Protein AF-A0A634Z3M3-F1 (afdb_monomer_lite)

Structure (mmCIF, N/CA/C/O backbone):
data_AF-A0A634Z3M3-F1
#
_entry.id   AF-A0A634Z3M3-F1
#
loop_
_atom_site.group_PDB
_atom_site.id
_atom_site.type_symbol
_atom_site.label_atom_id
_atom_site.label_alt_id
_atom_site.label_comp_id
_atom_site.label_asym_id
_atom_site.label_entity_id
_atom_site.label_seq_id
_atom_site.pdbx_PDB_ins_code
_atom_site.Cartn_x
_atom_site.Cartn_y
_atom_site.Cartn_z
_atom_site.occupancy
_atom_site.B_iso_or_equiv
_atom_site.auth_seq_id
_atom_site.auth_comp_id
_atom_site.auth_asym_id
_atom_site.auth_atom_id
_atom_site.pdbx_PDB_model_num
ATOM 1 N N . MET A 1 1 ? -13.892 -15.313 26.493 1.00 49.00 1 MET A N 1
ATOM 2 C CA . MET A 1 1 ? -13.063 -14.855 25.346 1.00 49.00 1 MET A CA 1
ATOM 3 C C . MET A 1 1 ? -13.902 -14.106 24.324 1.00 49.00 1 MET A C 1
ATOM 5 O O . MET A 1 1 ? -13.502 -13.008 23.967 1.00 49.00 1 MET A O 1
ATOM 9 N N . ALA A 1 2 ? -15.072 -14.634 23.944 1.00 54.19 2 ALA A N 1
ATOM 10 C CA . ALA A 1 2 ? -16.055 -13.935 23.111 1.00 54.19 2 ALA A CA 1
ATOM 11 C C . ALA A 1 2 ? -16.418 -12.531 23.640 1.00 54.19 2 ALA A C 1
ATOM 13 O O . ALA A 1 2 ? -16.373 -11.585 22.869 1.00 54.19 2 ALA A O 1
ATOM 14 N N . ASP A 1 3 ? -16.624 -12.354 24.953 1.00 55.69 3 ASP A N 1
ATOM 15 C CA . ASP A 1 3 ? -16.906 -11.023 25.529 1.00 55.69 3 ASP A CA 1
ATOM 16 C C . ASP A 1 3 ? -15.761 -10.019 25.373 1.00 55.69 3 ASP A C 1
ATOM 18 O O . ASP A 1 3 ? -15.998 -8.845 25.122 1.00 55.69 3 ASP A O 1
ATOM 22 N N . LYS A 1 4 ? -14.499 -10.462 25.463 1.00 56.59 4 LYS A N 1
ATOM 23 C CA . LYS A 1 4 ? -13.345 -9.572 25.243 1.00 56.59 4 LYS A CA 1
ATOM 24 C C . LYS A 1 4 ? -13.248 -9.142 23.782 1.00 56.59 4 LYS A C 1
ATOM 26 O O . LYS A 1 4 ? -12.873 -8.008 23.512 1.00 56.59 4 LYS A O 1
ATOM 31 N N . ILE A 1 5 ? -13.592 -10.042 22.862 1.00 58.69 5 ILE A N 1
ATOM 32 C CA . ILE A 1 5 ? -13.634 -9.764 21.424 1.00 58.69 5 ILE A CA 1
ATOM 33 C C . ILE A 1 5 ? -14.813 -8.837 21.105 1.00 58.69 5 ILE A C 1
ATOM 35 O O . ILE A 1 5 ? -14.631 -7.898 20.340 1.00 58.69 5 ILE A O 1
ATOM 39 N N . LYS A 1 6 ? -15.976 -9.033 21.741 1.00 57.53 6 LYS A N 1
ATOM 40 C CA . LYS A 1 6 ? -17.147 -8.152 21.628 1.00 57.53 6 LYS A CA 1
ATOM 41 C C . LYS A 1 6 ? -16.838 -6.739 22.125 1.00 57.53 6 LYS A C 1
ATOM 43 O O . LYS A 1 6 ? -17.029 -5.793 21.376 1.00 57.53 6 LYS A O 1
ATOM 48 N N . ILE A 1 7 ? -16.271 -6.605 23.327 1.00 62.94 7 ILE A N 1
ATOM 49 C CA . ILE A 1 7 ? -15.861 -5.310 23.898 1.00 62.94 7 ILE A CA 1
ATOM 50 C C . ILE A 1 7 ? -14.789 -4.643 23.025 1.00 62.94 7 ILE A C 1
ATOM 52 O O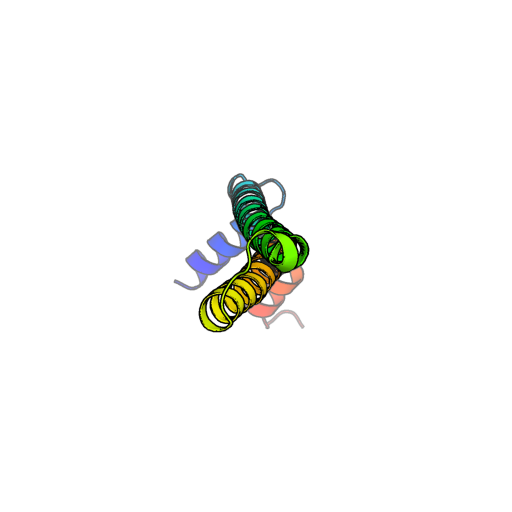 . ILE A 1 7 ? -14.813 -3.432 22.817 1.00 62.94 7 ILE A O 1
ATOM 56 N N . PHE A 1 8 ? -13.850 -5.424 22.480 1.00 59.69 8 PHE A N 1
ATOM 57 C CA . PHE A 1 8 ? -12.850 -4.907 21.551 1.00 59.69 8 PHE A CA 1
ATOM 58 C C . PHE A 1 8 ? -13.506 -4.394 20.264 1.00 59.69 8 PHE A C 1
ATOM 60 O O . PHE A 1 8 ? -13.272 -3.245 19.911 1.00 59.69 8 PHE A O 1
ATOM 67 N N . LEU A 1 9 ? -14.371 -5.180 19.617 1.00 58.34 9 LEU A N 1
ATOM 68 C CA . LEU A 1 9 ? -15.112 -4.788 18.412 1.00 58.34 9 LEU A CA 1
ATOM 69 C C . LEU A 1 9 ? -15.999 -3.558 18.648 1.00 58.34 9 LEU A C 1
ATOM 71 O O . LEU A 1 9 ? -15.922 -2.616 17.868 1.00 58.34 9 LEU A O 1
ATOM 75 N N . GLU A 1 10 ? -16.748 -3.502 19.752 1.00 58.91 10 GLU A N 1
ATOM 76 C CA . GLU A 1 10 ? -17.524 -2.316 20.149 1.00 58.91 10 GLU A CA 1
ATOM 77 C C . GLU A 1 10 ? -16.625 -1.084 20.318 1.00 58.91 10 GLU A C 1
ATOM 79 O O . GLU A 1 10 ? -16.972 0.002 19.854 1.00 58.91 10 GLU A O 1
ATOM 84 N N . SER A 1 11 ? -15.428 -1.250 20.896 1.00 55.06 11 SER A N 1
ATOM 85 C CA . SER A 1 11 ? -14.451 -0.160 21.004 1.00 55.06 11 SER A CA 1
ATOM 86 C C . SER A 1 11 ? -13.890 0.297 19.650 1.00 55.06 11 SER A C 1
ATOM 88 O O . SER A 1 11 ? -13.418 1.427 19.548 1.00 55.06 11 SER A O 1
ATOM 90 N N . LEU A 1 12 ? -13.908 -0.551 18.616 1.00 53.53 12 LEU A N 1
ATOM 91 C CA . LEU A 1 12 ? -13.465 -0.194 17.262 1.00 53.53 12 LEU A CA 1
ATOM 92 C C . LEU A 1 12 ? -14.579 0.482 16.450 1.00 53.53 12 LEU A C 1
ATOM 94 O O . LEU A 1 12 ? -14.290 1.361 15.635 1.00 53.53 12 LEU A O 1
ATOM 98 N N . THR A 1 13 ? -15.828 0.091 16.704 1.00 52.94 13 THR A N 1
ATOM 99 C CA . THR A 1 13 ? -17.038 0.606 16.053 1.00 52.94 13 THR A CA 1
ATOM 100 C C . THR A 1 13 ? -17.463 1.981 16.564 1.00 52.94 13 THR A C 1
ATOM 102 O O . THR A 1 13 ? -18.070 2.749 15.820 1.00 52.94 13 THR A O 1
ATOM 105 N N . ASP A 1 14 ? -17.164 2.320 17.819 1.00 55.44 14 ASP A N 1
ATOM 106 C CA . ASP A 1 14 ? -17.522 3.625 18.373 1.00 55.44 14 ASP A CA 1
ATOM 107 C C . ASP A 1 14 ? -16.663 4.736 17.727 1.00 55.44 14 ASP A C 1
ATOM 109 O O . ASP A 1 14 ? -15.466 4.859 18.002 1.00 55.44 14 ASP A O 1
ATOM 113 N N . GLU A 1 15 ? -17.258 5.535 16.828 1.00 51.94 15 GLU A N 1
ATOM 114 C CA . GLU A 1 15 ? -16.575 6.554 16.002 1.00 51.94 15 GLU A CA 1
ATOM 115 C C . GLU A 1 15 ? -15.839 7.632 16.828 1.00 51.94 15 GLU A C 1
ATOM 117 O O . GLU A 1 15 ? -14.944 8.303 16.307 1.00 51.94 15 GLU A O 1
ATOM 122 N N . ASN A 1 16 ? -16.161 7.773 18.120 1.00 50.47 16 ASN A N 1
ATOM 123 C CA . ASN A 1 16 ? -15.501 8.694 19.054 1.00 50.47 16 ASN A CA 1
ATOM 1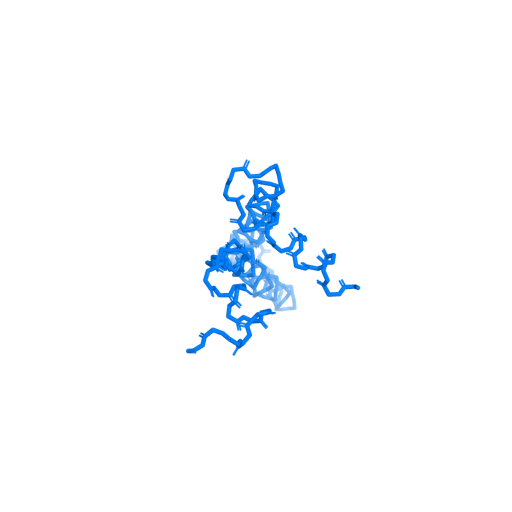24 C C . ASN A 1 16 ? -14.405 8.047 19.917 1.00 50.47 16 ASN A C 1
ATOM 126 O O . ASN A 1 16 ? -13.747 8.737 20.703 1.00 50.47 16 ASN A O 1
ATOM 130 N N . SER A 1 17 ? -14.173 6.739 19.792 1.00 56.44 17 SER A N 1
ATOM 131 C CA . SER A 1 17 ? -13.135 6.060 20.560 1.00 56.44 17 SER A CA 1
ATOM 132 C C . SER A 1 17 ? -11.738 6.371 20.005 1.00 56.44 17 SER A C 1
ATOM 134 O O . SER A 1 17 ? -11.501 6.475 18.796 1.00 56.44 17 SER A O 1
ATOM 136 N N . LYS A 1 18 ? -10.759 6.459 20.913 1.00 60.50 18 LYS A N 1
ATOM 137 C CA . LYS A 1 18 ? -9.333 6.625 20.580 1.00 60.50 18 LYS A CA 1
ATOM 138 C C . LYS A 1 18 ? -8.828 5.512 19.641 1.00 60.50 18 LYS A C 1
ATOM 140 O O . LYS A 1 18 ? -7.918 5.744 18.849 1.00 60.50 18 LYS A O 1
ATOM 145 N N . ASN A 1 19 ? -9.452 4.332 19.696 1.00 62.50 19 ASN A N 1
ATOM 146 C CA . ASN A 1 19 ? -9.112 3.166 18.885 1.00 62.50 19 ASN A CA 1
ATOM 147 C C . ASN A 1 19 ? -9.643 3.260 17.447 1.00 62.50 19 ASN A C 1
ATOM 149 O O . ASN A 1 19 ? -8.888 2.980 16.517 1.00 62.50 19 ASN A O 1
ATOM 153 N N . SER A 1 20 ? -10.883 3.716 17.243 1.00 60.34 20 SER A N 1
ATOM 154 C CA . SER A 1 20 ? -11.453 3.911 15.898 1.00 60.34 20 SER A CA 1
ATOM 155 C C . SER A 1 20 ? -10.656 4.953 15.099 1.00 60.34 20 SER A C 1
ATOM 157 O O . SER A 1 20 ? -10.283 4.745 13.938 1.00 60.34 20 SER A O 1
ATOM 159 N N . ARG A 1 21 ? -10.2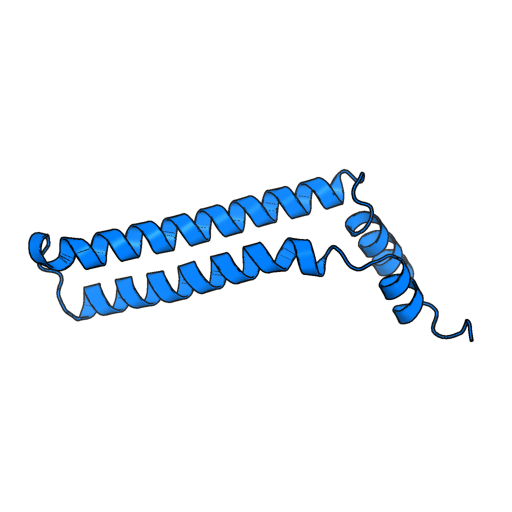58 6.045 15.768 1.00 65.62 21 ARG A N 1
ATOM 160 C CA . ARG A 1 21 ? -9.396 7.089 15.191 1.00 65.62 21 ARG A CA 1
ATOM 161 C C . ARG A 1 21 ? -8.007 6.562 14.813 1.00 65.62 21 ARG A C 1
ATOM 163 O O . ARG A 1 21 ? -7.491 6.916 13.753 1.00 65.62 21 ARG A O 1
ATOM 170 N N . ASN A 1 22 ? -7.430 5.688 15.638 1.00 68.88 22 ASN A N 1
ATOM 171 C CA . ASN A 1 22 ? -6.151 5.038 15.349 1.00 68.88 22 ASN A CA 1
ATOM 172 C C . ASN A 1 22 ? -6.244 4.078 14.158 1.00 68.88 22 ASN A C 1
ATOM 174 O O . ASN A 1 22 ? -5.373 4.126 13.294 1.00 68.88 22 ASN A O 1
ATOM 178 N N . ILE A 1 23 ? -7.298 3.263 14.052 1.00 69.19 23 ILE A N 1
ATOM 179 C CA . ILE A 1 23 ? -7.497 2.363 12.902 1.00 69.19 23 ILE A CA 1
ATOM 180 C C . ILE A 1 23 ? -7.636 3.155 11.607 1.00 69.19 23 ILE A C 1
ATOM 182 O O . ILE A 1 23 ? -7.007 2.813 10.607 1.00 69.19 23 ILE A O 1
ATOM 186 N N . LYS A 1 24 ? -8.408 4.246 11.625 1.00 69.94 24 LYS A N 1
ATOM 187 C CA . LYS A 1 24 ? -8.555 5.129 10.464 1.00 69.94 24 LYS A CA 1
ATOM 188 C C . LYS A 1 24 ? -7.225 5.778 10.068 1.00 69.94 24 LYS A C 1
ATOM 190 O O . LYS A 1 24 ? -6.924 5.861 8.882 1.00 69.94 24 LYS A O 1
ATOM 195 N N . SER A 1 25 ? -6.419 6.188 11.048 1.00 73.88 25 SER A N 1
ATOM 196 C CA . SER A 1 25 ? -5.083 6.752 10.819 1.00 73.88 25 SER A CA 1
ATOM 197 C C . SER A 1 25 ? -4.116 5.724 10.219 1.00 73.88 25 SER A C 1
ATOM 199 O O . SER A 1 25 ? -3.486 5.984 9.197 1.00 73.88 25 SER A O 1
ATOM 201 N N . VAL A 1 26 ? -4.055 4.515 10.787 1.00 77.44 26 VAL A N 1
ATOM 202 C CA . VAL A 1 26 ? -3.221 3.414 10.274 1.00 77.44 26 VAL A CA 1
ATOM 203 C C . VAL A 1 26 ? -3.663 2.998 8.871 1.00 77.44 26 VAL A C 1
ATOM 205 O O . VAL A 1 26 ? -2.826 2.818 7.992 1.00 77.44 26 VAL A O 1
ATOM 208 N N . SER A 1 27 ? -4.969 2.916 8.623 1.00 75.69 27 SER A N 1
ATOM 209 C CA . SER A 1 27 ? -5.515 2.676 7.286 1.00 75.69 27 SER A CA 1
ATOM 210 C C . SER A 1 27 ? -5.091 3.763 6.292 1.00 75.69 27 SER A C 1
ATOM 212 O O . SER A 1 27 ? -4.610 3.425 5.213 1.00 75.69 27 SER A O 1
ATOM 214 N N . MET A 1 28 ? -5.188 5.050 6.649 1.00 76.88 28 MET A N 1
ATOM 215 C CA . MET A 1 28 ? -4.716 6.141 5.785 1.00 76.88 28 MET A CA 1
ATOM 216 C C . MET A 1 28 ? -3.216 6.045 5.492 1.00 76.88 28 MET A C 1
ATOM 218 O O . MET A 1 28 ? -2.811 6.304 4.361 1.00 76.88 28 MET A O 1
ATOM 222 N N . LEU A 1 29 ? -2.397 5.635 6.464 1.00 82.31 29 LEU A N 1
ATOM 223 C CA . LEU A 1 29 ? -0.968 5.394 6.243 1.00 82.31 29 LEU A CA 1
ATOM 224 C C . LEU A 1 29 ? -0.730 4.243 5.257 1.00 82.31 29 LEU A C 1
ATOM 226 O O . LEU A 1 29 ? 0.087 4.380 4.349 1.00 82.31 29 LEU A O 1
ATOM 230 N N . ILE A 1 30 ? -1.468 3.137 5.386 1.00 82.31 30 ILE A N 1
ATOM 231 C CA . ILE A 1 30 ? -1.385 1.988 4.468 1.00 82.31 30 ILE A CA 1
ATOM 232 C C . ILE A 1 30 ? -1.811 2.394 3.049 1.00 82.31 30 ILE A C 1
ATOM 234 O O . ILE A 1 30 ? -1.126 2.060 2.083 1.00 82.31 30 ILE A O 1
ATOM 238 N N . VAL A 1 31 ? -2.894 3.168 2.917 1.00 83.06 31 VAL A N 1
ATOM 239 C CA . VAL A 1 31 ? -3.337 3.741 1.634 1.00 83.06 31 VAL A CA 1
ATOM 240 C C . VAL A 1 31 ? -2.261 4.652 1.045 1.00 83.06 31 VAL A C 1
ATOM 242 O O . VAL A 1 31 ? -1.963 4.550 -0.142 1.00 83.06 31 VAL A O 1
ATOM 245 N N . GLY A 1 32 ? -1.646 5.509 1.862 1.00 81.94 32 GLY A N 1
ATOM 246 C CA . GLY A 1 32 ? -0.566 6.399 1.436 1.00 81.94 32 GLY A CA 1
ATOM 247 C C . GLY A 1 32 ? 0.658 5.641 0.918 1.00 81.94 32 GLY A C 1
ATOM 248 O O . GLY A 1 32 ? 1.186 5.981 -0.138 1.00 81.94 32 GLY A O 1
ATOM 249 N N . LEU A 1 33 ? 1.070 4.574 1.609 1.00 84.94 33 LEU A N 1
ATOM 250 C CA . LEU A 1 33 ? 2.165 3.702 1.170 1.00 84.94 33 LEU A CA 1
ATOM 251 C C . LEU A 1 33 ? 1.835 2.986 -0.146 1.00 84.94 33 LEU A C 1
ATOM 253 O O . LEU A 1 33 ? 2.679 2.921 -1.042 1.00 84.94 33 LEU A O 1
ATOM 257 N N . GLY A 1 34 ? 0.605 2.488 -0.282 1.00 83.25 34 GLY A N 1
ATOM 258 C CA . GLY A 1 34 ? 0.122 1.875 -1.517 1.00 83.25 34 GLY A CA 1
ATOM 259 C C . GLY A 1 34 ? 0.132 2.858 -2.693 1.00 83.25 34 GLY A C 1
ATOM 260 O O . GLY A 1 34 ? 0.690 2.551 -3.747 1.00 83.25 34 GLY A O 1
ATOM 261 N N . LEU A 1 35 ? -0.391 4.071 -2.495 1.00 87.19 35 LEU A N 1
ATOM 262 C CA . LEU A 1 35 ? -0.393 5.135 -3.505 1.00 87.19 35 LEU A CA 1
ATOM 263 C C . LEU A 1 35 ? 1.016 5.572 -3.898 1.00 87.19 35 LEU A C 1
ATOM 265 O O . LEU A 1 35 ? 1.260 5.853 -5.072 1.00 87.19 35 LEU A O 1
ATOM 269 N N . TRP A 1 36 ? 1.947 5.612 -2.948 1.00 87.94 36 TRP A N 1
ATOM 270 C CA . TRP A 1 36 ? 3.342 5.942 -3.222 1.00 87.94 36 TRP A CA 1
ATOM 271 C C . TRP A 1 36 ? 4.008 4.887 -4.117 1.00 87.94 36 TRP A C 1
ATOM 273 O O . TRP A 1 36 ? 4.616 5.239 -5.127 1.00 87.94 36 TRP A O 1
ATOM 283 N N . LEU A 1 37 ? 3.807 3.598 -3.818 1.00 86.75 37 LEU A N 1
ATOM 284 C CA . LEU A 1 37 ? 4.272 2.474 -4.645 1.00 86.75 37 LEU A CA 1
ATOM 285 C C . LEU A 1 37 ? 3.677 2.497 -6.058 1.00 86.75 37 LEU A C 1
ATOM 287 O O . LEU A 1 37 ? 4.399 2.285 -7.037 1.00 86.75 37 LEU A O 1
ATOM 291 N N . VAL A 1 38 ? 2.376 2.779 -6.180 1.00 89.69 38 VAL A N 1
ATOM 292 C CA . VAL A 1 38 ? 1.706 2.910 -7.483 1.00 89.69 38 VAL A CA 1
ATOM 293 C C . VAL A 1 38 ? 2.278 4.091 -8.257 1.00 89.69 38 VAL A C 1
ATOM 295 O O . VAL A 1 38 ? 2.660 3.927 -9.411 1.00 89.69 38 VAL A O 1
ATOM 298 N N . SER A 1 39 ? 2.397 5.258 -7.623 1.00 88.12 39 SER A N 1
ATOM 299 C CA . SER A 1 39 ? 2.913 6.476 -8.258 1.00 88.12 39 SER A CA 1
ATOM 300 C C . SER A 1 39 ? 4.345 6.286 -8.750 1.00 88.12 39 SER A C 1
ATOM 302 O O . SER A 1 39 ? 4.640 6.604 -9.898 1.00 88.12 39 SER A O 1
ATOM 304 N N . TYR A 1 40 ? 5.214 5.701 -7.919 1.00 87.50 40 TYR A N 1
ATOM 305 C CA . TYR A 1 40 ? 6.582 5.360 -8.305 1.00 87.50 40 TYR A CA 1
ATOM 306 C C . TYR A 1 40 ? 6.598 4.439 -9.527 1.00 87.50 40 TYR A C 1
ATOM 308 O O . TYR A 1 40 ? 7.265 4.733 -10.515 1.00 87.50 40 TYR A O 1
ATOM 316 N N . SER A 1 41 ? 5.794 3.375 -9.498 1.00 87.19 41 SER A N 1
ATOM 317 C CA . SER A 1 41 ? 5.749 2.400 -10.587 1.00 87.19 41 SER A CA 1
ATOM 318 C C . SER A 1 41 ? 5.220 3.010 -11.891 1.00 87.19 41 SER A C 1
ATOM 320 O O . SER A 1 41 ? 5.785 2.760 -12.951 1.00 87.19 41 SER A O 1
ATOM 322 N N . VAL A 1 42 ? 4.183 3.854 -11.832 1.00 87.88 42 VAL A N 1
ATOM 323 C CA . VAL A 1 42 ? 3.645 4.570 -13.005 1.00 87.88 42 VAL A CA 1
ATOM 324 C C . VAL A 1 42 ? 4.689 5.513 -13.596 1.00 87.88 42 VAL A C 1
ATOM 326 O O . VAL A 1 42 ? 4.884 5.514 -14.810 1.00 87.88 42 VAL A O 1
ATOM 329 N N . ILE A 1 43 ? 5.394 6.278 -12.759 1.00 89.38 43 ILE A N 1
ATOM 330 C CA . ILE A 1 43 ? 6.472 7.167 -13.209 1.00 89.38 43 ILE A CA 1
ATOM 331 C C . ILE A 1 43 ? 7.571 6.339 -13.883 1.00 89.38 43 ILE A C 1
ATOM 333 O O . ILE A 1 43 ? 7.946 6.630 -15.015 1.00 89.38 43 ILE A O 1
ATOM 337 N N . SER A 1 44 ? 8.041 5.261 -13.255 1.00 86.56 44 SER A N 1
ATOM 338 C CA . SER A 1 44 ? 9.064 4.393 -13.847 1.00 86.56 44 SER A CA 1
ATOM 339 C C . SER A 1 44 ? 8.629 3.782 -15.184 1.00 86.56 44 SER A C 1
ATOM 341 O O . SER A 1 44 ? 9.452 3.666 -16.088 1.00 86.56 44 SER A O 1
ATOM 343 N N . ILE A 1 45 ? 7.344 3.448 -15.344 1.00 86.38 45 ILE A N 1
ATOM 344 C CA . ILE A 1 45 ? 6.796 2.934 -16.606 1.00 86.38 45 ILE A CA 1
ATOM 345 C C . ILE A 1 45 ? 6.773 4.022 -17.688 1.00 86.38 45 ILE A C 1
ATOM 347 O O . ILE A 1 45 ? 7.201 3.772 -18.814 1.00 86.38 45 ILE A O 1
ATOM 351 N N . LEU A 1 46 ? 6.308 5.229 -17.358 1.00 86.69 46 LEU A N 1
ATOM 352 C CA . LEU A 1 46 ? 6.221 6.352 -18.300 1.00 86.69 46 LEU A CA 1
ATOM 353 C C . LEU A 1 46 ? 7.602 6.822 -18.768 1.00 86.69 46 LEU A C 1
ATOM 355 O O . LEU A 1 46 ? 7.791 7.129 -19.943 1.00 86.69 46 LEU A O 1
ATOM 359 N N . PHE A 1 47 ? 8.582 6.827 -17.866 1.00 86.75 47 PHE A N 1
ATOM 360 C CA . PHE A 1 47 ? 9.963 7.189 -18.174 1.00 86.75 47 PHE A CA 1
ATOM 361 C C . PHE A 1 47 ? 10.812 5.996 -18.628 1.00 86.75 47 PHE A C 1
ATOM 363 O O . PHE A 1 47 ? 12.020 6.147 -18.807 1.00 86.75 47 PHE A O 1
ATOM 370 N N . ASN A 1 48 ? 10.217 4.826 -18.883 1.00 83.88 48 ASN A N 1
ATOM 371 C CA . ASN A 1 48 ? 10.962 3.665 -19.371 1.00 83.88 48 ASN A CA 1
ATOM 372 C C . ASN A 1 48 ? 11.705 3.971 -20.684 1.00 83.88 48 ASN A C 1
ATOM 374 O O . ASN A 1 48 ? 12.842 3.554 -20.867 1.00 83.88 48 ASN A O 1
ATOM 378 N N . SER A 1 49 ? 11.113 4.790 -21.562 1.00 75.56 49 SER A N 1
ATOM 379 C CA . SER A 1 49 ? 11.775 5.250 -22.792 1.00 75.56 49 SER A CA 1
ATOM 380 C C . SER A 1 49 ? 13.021 6.113 -22.539 1.00 75.56 49 SER A C 1
ATOM 382 O O . SER A 1 49 ? 13.828 6.272 -23.448 1.00 75.56 49 SER A O 1
ATOM 384 N N . TYR A 1 50 ? 13.159 6.697 -21.347 1.00 80.69 50 TYR A N 1
ATOM 385 C CA . TYR A 1 50 ? 14.284 7.549 -20.959 1.00 80.69 50 TYR A CA 1
ATOM 386 C C . TYR A 1 50 ? 15.361 6.767 -20.193 1.00 80.69 50 TYR A C 1
ATOM 388 O O . TYR A 1 50 ? 16.549 7.012 -20.372 1.00 80.69 50 TYR A O 1
ATOM 396 N N . PHE A 1 51 ? 14.950 5.812 -19.355 1.00 77.00 51 PHE A N 1
ATOM 397 C CA . PHE A 1 51 ? 15.859 4.981 -18.557 1.00 77.00 51 PHE A CA 1
ATOM 398 C C . PHE A 1 51 ? 16.312 3.698 -19.263 1.00 77.00 51 PHE A C 1
ATOM 400 O O . PHE A 1 51 ? 17.318 3.120 -18.860 1.00 77.00 51 PHE A O 1
ATOM 407 N N . GLY A 1 52 ? 15.593 3.256 -20.300 1.00 83.75 52 GLY A N 1
ATOM 408 C CA . GLY A 1 52 ? 15.921 2.057 -21.068 1.00 83.75 52 GLY A CA 1
ATOM 409 C C . GLY A 1 52 ? 15.899 0.784 -20.222 1.00 83.75 52 GLY A C 1
ATOM 410 O O . GLY A 1 52 ? 16.841 0.000 -20.296 1.00 83.75 52 GLY A O 1
ATOM 411 N N . PHE A 1 53 ? 14.877 0.586 -19.379 1.00 84.38 53 PHE A N 1
ATOM 412 C CA . PHE A 1 53 ? 14.839 -0.592 -18.513 1.00 84.38 53 PHE A CA 1
ATOM 413 C C . PHE A 1 53 ? 14.638 -1.877 -19.321 1.00 84.38 53 PHE A C 1
ATOM 415 O O . PHE A 1 53 ? 13.754 -1.973 -20.176 1.00 84.38 53 PHE A O 1
ATOM 422 N N . ASP A 1 54 ? 15.417 -2.899 -18.971 1.00 86.88 54 ASP A N 1
ATOM 423 C CA . ASP A 1 54 ? 15.249 -4.247 -19.501 1.00 86.88 54 ASP A CA 1
ATOM 424 C C . ASP A 1 54 ? 13.902 -4.863 -19.100 1.00 86.88 54 ASP A C 1
ATOM 426 O O . ASP A 1 54 ? 13.296 -4.527 -18.075 1.00 86.88 54 ASP A O 1
ATOM 430 N N . SER A 1 55 ? 13.458 -5.845 -19.889 1.00 85.62 55 SER A N 1
ATOM 431 C CA . SER A 1 55 ? 12.177 -6.538 -19.689 1.00 85.62 55 SER A CA 1
ATOM 432 C C . SER A 1 55 ? 12.009 -7.152 -18.290 1.00 85.62 55 SER A C 1
ATOM 434 O O . SER A 1 55 ? 10.908 -7.112 -17.738 1.00 85.62 55 SER A O 1
ATOM 436 N N . ASP A 1 56 ? 13.086 -7.653 -17.673 1.00 89.38 56 ASP A N 1
ATOM 437 C CA . ASP A 1 56 ? 13.051 -8.219 -16.315 1.00 89.38 56 ASP A CA 1
ATOM 438 C C . ASP A 1 56 ? 12.814 -7.142 -15.239 1.00 89.38 56 ASP A C 1
ATOM 440 O O . ASP A 1 56 ? 12.038 -7.330 -14.296 1.00 89.38 56 ASP A O 1
ATOM 444 N N . VAL A 1 57 ? 13.426 -5.965 -15.399 1.00 86.38 57 VAL A N 1
ATOM 445 C CA . VAL A 1 57 ? 13.234 -4.823 -14.491 1.00 86.38 57 VAL A CA 1
ATOM 446 C C . VAL A 1 57 ? 11.817 -4.276 -14.634 1.00 86.38 57 VAL A C 1
ATOM 448 O O . VAL A 1 57 ? 11.134 -4.042 -13.634 1.00 86.38 57 VAL A O 1
ATOM 451 N N . MET A 1 58 ? 11.330 -4.171 -15.868 1.00 87.62 58 MET A N 1
ATOM 452 C CA . MET A 1 58 ? 9.966 -3.738 -16.150 1.00 87.62 58 MET A CA 1
ATOM 453 C C . MET A 1 58 ? 8.922 -4.709 -15.579 1.00 87.62 58 MET A C 1
ATOM 455 O 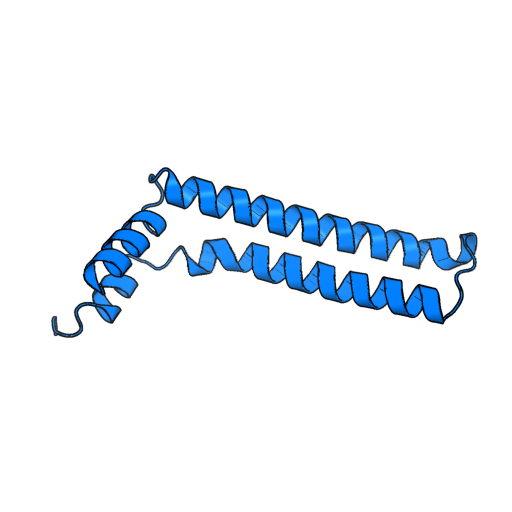O . MET A 1 58 ? 7.919 -4.282 -15.004 1.00 87.62 58 MET A O 1
ATOM 459 N N . GLY A 1 59 ? 9.190 -6.018 -15.637 1.00 88.50 59 GLY A N 1
ATOM 460 C CA . GLY A 1 59 ? 8.366 -7.041 -14.992 1.00 88.50 59 GLY A CA 1
ATOM 461 C C . GLY A 1 59 ? 8.286 -6.878 -13.468 1.00 88.50 59 GLY A C 1
ATOM 462 O O . GLY A 1 59 ? 7.215 -7.058 -12.881 1.00 88.50 59 GLY A O 1
ATOM 463 N N . LYS A 1 60 ? 9.383 -6.481 -12.811 1.00 90.88 60 LYS A N 1
ATOM 464 C CA . LYS A 1 60 ? 9.407 -6.197 -11.362 1.00 90.88 60 LYS A CA 1
ATOM 465 C C . LYS A 1 60 ? 8.637 -4.924 -11.014 1.00 90.88 60 LYS A C 1
ATOM 467 O O . LYS A 1 60 ? 7.853 -4.947 -10.066 1.00 90.88 60 LYS A O 1
ATOM 472 N N . ILE A 1 61 ? 8.792 -3.858 -11.801 1.00 89.00 61 ILE A N 1
ATOM 473 C CA . ILE A 1 61 ? 8.044 -2.600 -11.632 1.00 89.00 61 ILE A CA 1
ATOM 474 C C . ILE A 1 61 ? 6.538 -2.847 -11.793 1.00 89.00 61 ILE A C 1
ATOM 476 O O . ILE A 1 61 ? 5.738 -2.384 -10.983 1.00 89.00 61 ILE A O 1
ATOM 480 N N . PHE A 1 62 ? 6.137 -3.649 -12.781 1.00 87.75 62 PHE A N 1
ATOM 481 C CA . PHE A 1 62 ? 4.732 -4.006 -12.968 1.00 87.75 62 PHE A CA 1
ATOM 482 C C . PHE A 1 62 ? 4.169 -4.802 -11.780 1.00 87.75 62 PHE A C 1
ATOM 484 O O . PHE A 1 62 ? 3.064 -4.530 -11.312 1.00 87.75 62 PHE A O 1
ATOM 491 N N . ARG A 1 63 ? 4.936 -5.746 -11.219 1.00 89.00 63 ARG A N 1
ATOM 492 C CA . ARG A 1 63 ? 4.534 -6.450 -9.987 1.00 89.00 63 ARG A CA 1
ATOM 493 C C . ARG A 1 63 ? 4.406 -5.497 -8.798 1.00 89.00 63 ARG A C 1
ATOM 495 O O . ARG A 1 63 ? 3.451 -5.628 -8.037 1.00 89.00 63 ARG A O 1
ATOM 502 N N . MET A 1 64 ? 5.315 -4.532 -8.652 1.00 86.19 64 MET A N 1
ATOM 503 C CA . MET A 1 64 ? 5.217 -3.499 -7.613 1.00 86.19 64 MET A CA 1
ATOM 504 C C . MET A 1 64 ? 3.961 -2.639 -7.773 1.00 86.19 64 MET A C 1
ATOM 506 O O . MET A 1 64 ? 3.305 -2.358 -6.773 1.00 86.19 64 MET A O 1
ATOM 510 N N . LEU A 1 65 ? 3.572 -2.299 -9.005 1.00 89.69 65 LEU A N 1
AT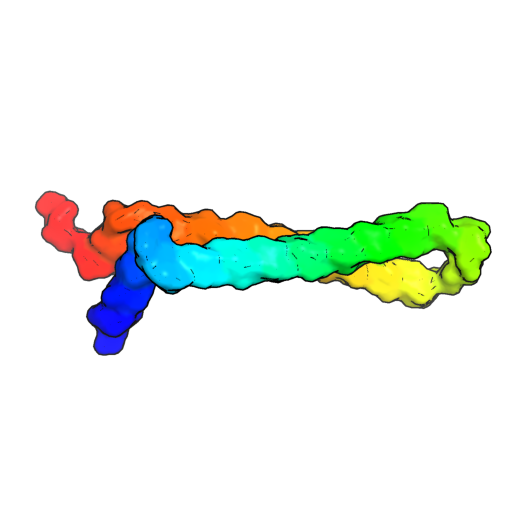OM 511 C CA . LEU A 1 65 ? 2.325 -1.587 -9.291 1.00 89.69 65 LEU A CA 1
ATOM 512 C C . LEU A 1 65 ? 1.097 -2.385 -8.831 1.00 89.69 65 LEU A C 1
ATOM 514 O O . LEU A 1 65 ? 0.234 -1.843 -8.142 1.00 89.69 65 LEU A O 1
ATOM 518 N N . VAL A 1 66 ? 1.035 -3.679 -9.162 1.00 89.56 66 VAL A N 1
ATOM 519 C CA . VAL A 1 66 ? -0.069 -4.564 -8.748 1.00 89.56 66 VAL A CA 1
ATOM 520 C C . VAL A 1 66 ? -0.127 -4.697 -7.223 1.00 89.56 66 VAL A C 1
ATOM 522 O O . VAL A 1 66 ? -1.203 -4.586 -6.635 1.00 89.56 66 VAL A O 1
ATOM 525 N N . ILE A 1 67 ? 1.023 -4.880 -6.567 1.00 88.44 67 ILE A N 1
ATOM 526 C CA . ILE A 1 67 ? 1.113 -4.965 -5.103 1.00 88.44 67 ILE A CA 1
ATOM 527 C C . ILE A 1 67 ? 0.685 -3.642 -4.456 1.00 88.44 67 ILE A C 1
ATOM 529 O O . ILE A 1 67 ? -0.130 -3.651 -3.535 1.00 88.44 67 ILE A O 1
ATOM 533 N N . GLY A 1 68 ? 1.174 -2.504 -4.954 1.00 84.62 68 GLY A N 1
ATOM 534 C CA . GLY A 1 68 ? 0.795 -1.174 -4.475 1.00 84.62 68 GLY A CA 1
ATOM 535 C C . GLY A 1 68 ? -0.705 -0.916 -4.621 1.00 84.62 68 GLY A C 1
ATOM 536 O O . GLY A 1 68 ? -1.346 -0.445 -3.680 1.00 84.62 68 GLY A O 1
ATOM 537 N N . GLY A 1 69 ? -1.294 -1.306 -5.754 1.00 85.25 69 GLY A N 1
ATOM 538 C CA . GLY A 1 69 ? -2.740 -1.259 -5.972 1.00 85.25 69 GLY A CA 1
ATOM 539 C C . GLY A 1 69 ? -3.512 -2.120 -4.968 1.00 85.25 69 GLY A C 1
ATOM 540 O O . GLY A 1 69 ? -4.461 -1.640 -4.348 1.00 85.25 69 GLY A O 1
ATOM 541 N N . GLY A 1 70 ? -3.063 -3.357 -4.730 1.00 87.00 70 GLY A N 1
ATOM 542 C CA . GLY A 1 70 ? -3.656 -4.257 -3.735 1.00 87.00 70 GLY A CA 1
ATOM 543 C C . GLY A 1 70 ? -3.591 -3.710 -2.306 1.00 87.00 70 GLY A C 1
ATOM 544 O O . GLY A 1 70 ? -4.593 -3.728 -1.593 1.00 87.00 70 GLY A O 1
ATOM 545 N N . ILE A 1 71 ? -2.447 -3.155 -1.899 1.00 85.56 71 ILE A N 1
ATOM 546 C CA . ILE A 1 71 ? -2.266 -2.518 -0.582 1.00 85.56 71 ILE A CA 1
ATOM 547 C C . ILE A 1 71 ? -3.192 -1.307 -0.431 1.00 85.56 71 ILE A C 1
ATOM 549 O O . ILE A 1 71 ? -3.804 -1.125 0.620 1.00 85.56 71 ILE A O 1
ATOM 553 N N . THR A 1 72 ? -3.338 -0.507 -1.488 1.00 84.00 72 THR A N 1
ATOM 554 C CA . THR A 1 72 ? -4.216 0.672 -1.495 1.00 84.00 72 THR A CA 1
ATOM 555 C C . THR A 1 72 ? -5.680 0.274 -1.304 1.00 84.00 72 THR A C 1
ATOM 557 O O . THR A 1 72 ? -6.385 0.891 -0.506 1.00 84.00 72 THR A O 1
ATOM 560 N N . LEU A 1 73 ? -6.131 -0.782 -1.991 1.00 83.81 73 LEU A N 1
ATOM 561 C CA . LEU A 1 73 ? -7.487 -1.327 -1.858 1.00 83.81 73 LEU A CA 1
ATOM 562 C C . LEU A 1 73 ? -7.736 -1.928 -0.470 1.00 83.81 73 LEU A C 1
ATOM 564 O O . LEU A 1 73 ? -8.765 -1.665 0.144 1.00 83.81 73 LEU A O 1
ATOM 568 N N . LEU A 1 74 ? -6.786 -2.696 0.068 1.00 82.69 74 LEU A N 1
ATOM 569 C CA . LEU A 1 74 ? -6.892 -3.224 1.431 1.00 82.69 74 LEU A CA 1
ATOM 570 C C . LEU A 1 74 ? -6.962 -2.089 2.454 1.00 82.69 74 LEU A C 1
ATOM 572 O O . LEU A 1 74 ? -7.838 -2.081 3.322 1.00 82.69 74 LEU A O 1
ATOM 576 N N . GLY A 1 75 ? -6.091 -1.090 2.313 1.00 76.38 75 GLY A N 1
ATOM 577 C CA . GLY A 1 75 ? -6.087 0.098 3.151 1.00 76.38 75 GLY A CA 1
ATOM 578 C C . GLY A 1 75 ? -7.409 0.862 3.086 1.00 76.38 75 GLY A C 1
ATOM 579 O O . GLY A 1 75 ? -7.885 1.293 4.130 1.00 76.38 75 GLY A O 1
ATOM 580 N N . SER A 1 76 ? -8.040 0.988 1.915 1.00 77.50 76 SER A N 1
ATOM 581 C CA . SER A 1 76 ? -9.295 1.737 1.749 1.00 77.50 76 SER A CA 1
ATOM 582 C C . SER A 1 76 ? -10.538 0.982 2.230 1.00 77.50 76 SER A C 1
ATOM 584 O O . SER A 1 76 ? -11.487 1.613 2.696 1.00 77.50 76 SER A O 1
ATOM 586 N N . ILE A 1 77 ? -10.526 -0.354 2.184 1.00 78.12 77 ILE A N 1
ATOM 587 C CA . ILE A 1 77 ? -11.610 -1.211 2.694 1.00 78.12 77 ILE A CA 1
ATOM 588 C C . ILE A 1 77 ? -11.554 -1.330 4.224 1.00 78.12 77 ILE A C 1
ATOM 590 O O . ILE A 1 77 ? -12.590 -1.471 4.875 1.00 78.12 77 ILE A O 1
ATOM 594 N N . THR A 1 78 ? -10.361 -1.215 4.817 1.00 72.06 78 THR A N 1
ATOM 595 C CA . THR A 1 78 ? -10.133 -1.371 6.264 1.00 72.06 78 THR A CA 1
ATOM 596 C C . THR A 1 78 ? -11.090 -0.513 7.123 1.00 72.06 78 THR A C 1
ATOM 598 O O . THR A 1 78 ? -11.783 -1.078 7.966 1.00 72.06 78 THR A O 1
ATOM 601 N N . PRO A 1 79 ? -11.257 0.810 6.913 1.00 64.62 79 PRO A N 1
ATOM 602 C CA . PRO A 1 79 ? -12.185 1.631 7.697 1.00 64.62 79 PRO A CA 1
ATOM 603 C C . PRO A 1 79 ? -13.649 1.230 7.520 1.00 64.62 79 PRO A C 1
ATOM 605 O O . PRO A 1 79 ? -14.450 1.434 8.426 1.00 64.62 79 PRO A O 1
ATOM 608 N N . TRP A 1 80 ? -14.008 0.684 6.356 1.00 65.94 80 TRP A N 1
ATOM 609 C CA . TRP A 1 80 ? -15.369 0.251 6.058 1.00 65.94 80 TRP A CA 1
ATOM 610 C C . TRP A 1 80 ? -15.698 -1.070 6.763 1.00 65.94 80 TRP A C 1
ATOM 612 O O . TRP A 1 80 ? -16.760 -1.192 7.362 1.00 65.94 80 TRP A O 1
ATOM 622 N N . MET A 1 81 ? -14.746 -2.010 6.811 1.00 64.75 81 MET A N 1
ATOM 623 C CA . MET A 1 81 ? -14.857 -3.241 7.606 1.00 64.75 81 MET A CA 1
ATOM 624 C C . MET A 1 81 ? -15.010 -2.984 9.110 1.00 64.75 81 MET A C 1
ATOM 626 O O . MET A 1 81 ? -15.668 -3.766 9.789 1.00 64.75 81 MET A O 1
ATOM 630 N N . PHE A 1 82 ? -14.400 -1.918 9.634 1.00 60.12 82 PHE A N 1
ATOM 631 C CA . PHE A 1 82 ? -14.499 -1.552 11.053 1.00 60.12 82 PHE A CA 1
ATOM 632 C C . PHE A 1 82 ? -15.665 -0.603 11.365 1.00 60.12 82 PHE A C 1
ATOM 634 O O . PHE A 1 82 ? -16.002 -0.417 12.529 1.00 60.12 82 PHE A O 1
ATOM 641 N N . ARG A 1 83 ? -16.356 -0.085 10.342 1.00 59.31 83 ARG A N 1
ATOM 642 C CA . ARG A 1 83 ? -17.677 0.555 10.455 1.00 59.31 83 ARG A CA 1
ATOM 643 C C . ARG A 1 83 ? -18.806 -0.483 10.478 1.00 59.31 83 ARG A C 1
ATOM 645 O O . ARG A 1 83 ? -19.851 -0.287 9.864 1.00 59.31 83 ARG A O 1
ATOM 652 N N . GLN A 1 84 ? -18.610 -1.609 11.165 1.00 55.81 84 GLN A N 1
ATOM 653 C CA . GLN A 1 84 ? -19.720 -2.526 11.409 1.00 55.81 84 GLN A CA 1
ATOM 654 C C . GLN A 1 84 ? -20.709 -1.835 12.335 1.00 55.81 84 GLN A C 1
ATOM 656 O O . GLN A 1 84 ? -20.403 -1.606 13.498 1.00 55.81 84 GLN A O 1
ATOM 661 N N . ASP A 1 85 ? -21.867 -1.482 11.784 1.00 52.31 85 ASP A N 1
ATOM 662 C CA . ASP A 1 85 ? -22.989 -0.869 12.485 1.00 52.31 85 ASP A CA 1
ATOM 663 C C . ASP A 1 85 ? -23.281 -1.624 13.796 1.00 52.31 85 ASP A C 1
ATOM 665 O O . ASP A 1 85 ? -23.200 -2.858 13.812 1.00 52.31 85 ASP A O 1
ATOM 669 N N . LYS A 1 86 ? -23.632 -0.927 14.888 1.00 52.56 86 LYS A N 1
ATOM 670 C CA . LYS A 1 86 ? -23.915 -1.564 16.198 1.00 52.56 86 LYS A CA 1
ATOM 671 C C . LYS A 1 86 ? -24.937 -2.701 16.061 1.00 52.56 86 LYS A C 1
ATOM 673 O O . LYS A 1 86 ? -24.782 -3.748 16.682 1.00 52.56 86 LYS A O 1
ATOM 678 N N . ASN A 1 87 ? -25.892 -2.538 15.143 1.00 52.12 87 ASN A N 1
ATOM 679 C CA . ASN A 1 87 ? -26.893 -3.543 14.783 1.00 52.12 87 ASN A CA 1
ATOM 680 C C . ASN A 1 87 ? -26.300 -4.844 14.212 1.00 52.12 87 ASN A C 1
ATOM 682 O O . ASN A 1 87 ? -26.858 -5.917 14.418 1.00 52.12 87 ASN A O 1
ATOM 686 N N . THR A 1 88 ? -25.170 -4.774 13.507 1.00 54.31 88 THR A N 1
ATOM 687 C CA . THR A 1 88 ? -24.491 -5.949 12.938 1.00 54.31 88 THR A CA 1
ATOM 688 C C . THR A 1 88 ? -23.759 -6.731 14.027 1.00 54.31 88 THR A C 1
ATOM 690 O O . THR A 1 88 ? -23.815 -7.958 14.053 1.00 54.31 88 THR A O 1
ATOM 693 N N . ILE A 1 89 ? -23.117 -6.031 14.967 1.00 58.09 89 ILE A N 1
ATOM 694 C CA . ILE A 1 89 ? -22.439 -6.658 16.111 1.00 58.09 89 ILE A CA 1
ATOM 695 C C . ILE A 1 89 ? -23.461 -7.316 17.044 1.00 58.09 89 ILE A C 1
ATOM 697 O O . ILE A 1 89 ? -23.252 -8.459 17.461 1.00 58.09 89 ILE A O 1
ATOM 701 N N . ASP A 1 90 ? -24.589 -6.653 17.309 1.00 53.12 90 ASP A N 1
ATOM 702 C CA . ASP A 1 90 ? -25.684 -7.241 18.086 1.00 53.12 90 ASP A CA 1
ATOM 703 C C . ASP A 1 90 ? -26.341 -8.430 17.371 1.00 53.12 90 ASP A C 1
ATOM 705 O O . ASP A 1 90 ? -26.621 -9.436 18.018 1.00 53.12 90 ASP A O 1
ATOM 709 N N . ALA A 1 91 ? -26.505 -8.395 16.043 1.00 57.91 91 ALA A N 1
ATOM 710 C CA . ALA A 1 91 ? -27.032 -9.533 15.283 1.00 57.91 91 ALA A CA 1
ATOM 711 C C . ALA A 1 91 ? -26.098 -10.760 15.294 1.00 57.91 91 ALA A C 1
ATOM 713 O O . ALA A 1 91 ? -26.571 -11.897 15.304 1.00 57.91 91 ALA A O 1
ATOM 714 N N . ILE A 1 92 ? -24.776 -10.550 15.309 1.00 59.44 92 ILE A N 1
ATOM 715 C CA . ILE A 1 92 ? -23.777 -11.632 15.342 1.00 59.44 92 ILE A CA 1
ATOM 716 C C . ILE A 1 92 ? -23.652 -12.238 16.749 1.00 59.44 92 ILE A C 1
ATOM 718 O O . ILE A 1 92 ? -23.500 -13.453 16.881 1.00 59.44 92 ILE A O 1
ATOM 722 N N . TYR A 1 93 ? -23.716 -11.416 17.802 1.00 54.69 93 TYR A N 1
ATOM 723 C CA . TYR A 1 93 ? -23.479 -11.858 19.184 1.00 54.69 93 TYR A CA 1
ATOM 724 C C . TYR A 1 93 ? -24.750 -12.096 20.012 1.00 54.69 93 TYR A C 1
ATOM 726 O O . TYR A 1 93 ? -24.660 -12.702 21.081 1.00 54.69 93 TYR A O 1
ATOM 734 N N . ASN A 1 94 ? -25.926 -11.677 19.542 1.00 50.69 94 ASN A N 1
ATOM 735 C CA . ASN A 1 94 ? -27.209 -11.960 20.180 1.00 50.69 94 ASN A CA 1
ATOM 736 C C . ASN A 1 94 ? -28.282 -12.365 19.147 1.00 50.69 94 ASN A C 1
ATOM 738 O O . ASN A 1 94 ? -29.202 -11.599 18.864 1.00 50.69 94 ASN A O 1
ATOM 742 N N . PRO A 1 95 ? -28.239 -13.601 18.615 1.00 52.81 95 PRO A N 1
ATOM 743 C CA . PRO A 1 95 ? -29.214 -14.076 17.628 1.00 52.81 95 PRO A CA 1
ATOM 744 C C . PRO A 1 95 ? -30.636 -14.293 18.193 1.00 52.81 95 PRO A C 1
ATOM 746 O O . PRO A 1 95 ? -31.479 -14.875 17.512 1.00 52.81 95 PRO A O 1
ATOM 749 N N . LYS A 1 96 ? -30.919 -13.891 19.443 1.00 46.91 96 LYS A N 1
ATOM 750 C CA . LYS A 1 96 ? -32.145 -14.238 20.185 1.00 46.91 96 LYS A CA 1
ATOM 751 C C . LYS A 1 96 ? -33.146 -13.098 20.401 1.00 46.91 96 LYS A C 1
ATOM 753 O O . LYS A 1 96 ? -34.058 -13.272 21.202 1.00 46.91 96 LYS A O 1
ATOM 758 N N . ILE A 1 97 ? -33.041 -11.974 19.696 1.00 50.53 97 ILE A N 1
ATOM 759 C CA . ILE A 1 97 ? -34.139 -10.994 19.664 1.00 50.53 97 ILE A CA 1
ATOM 760 C C . ILE A 1 97 ? -34.847 -11.131 18.317 1.00 50.53 97 ILE A C 1
ATOM 762 O O . ILE A 1 97 ? -34.485 -10.490 17.332 1.00 50.53 97 ILE A O 1
ATOM 766 N N . LYS A 1 98 ? -35.822 -12.038 18.284 1.00 42.38 98 LYS A N 1
ATOM 767 C CA . LYS A 1 98 ? -36.909 -12.049 17.310 1.00 42.38 98 LYS A CA 1
ATOM 768 C C . LYS A 1 98 ? -38.210 -11.903 18.078 1.00 42.38 98 LYS A C 1
ATOM 770 O O . LYS A 1 98 ? -38.312 -12.572 19.131 1.00 42.38 98 LYS A O 1
#

Radius of gyration: 20.07 Å; chains: 1; bounding box: 53×24×48 Å

Secondary structure (DSSP, 8-state):
-HHHHHHHHHHHH-TTSHHHHHHHHHHHHHHHHHHHHHHHHHHHHHTHHHHT--HHHHHHHHHHHHHHHHHHHHHHHHHHHH---HHHHHHHH-TT--

Foldseek 3Di:
DVVVVLVVLVLCQ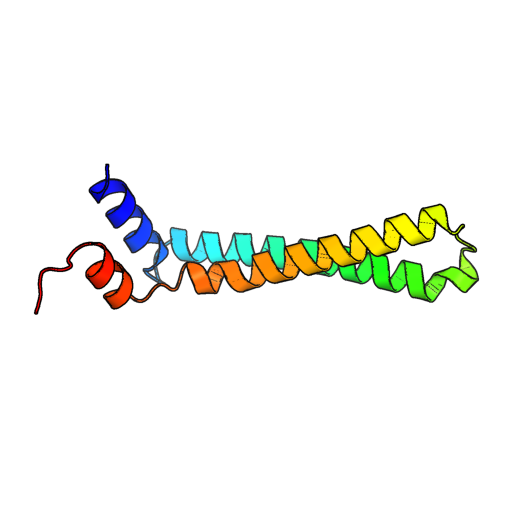PCPHPNVVVQLVVLVVLLVQLVVLLVVLVVCVVCCVVVVDDPVVNVVSVVSNVVSVVSNVCSVCRSVVSNCDPVNSCCVVPVPDD

Organism: NCBI:txid149391

pLDDT: mean 72.14, std 14.54, range [42.38, 90.88]

Sequence (98 aa):
MADKIKIFLESLTDENSKNSRNIKSVSMLIVGLGLWLVSYSVISILFNSYFGFDSDVMGKIFRMLVIGGGITLLGSITPWMFRQDKNTIDAIYNPKIK